Protein AF-A0A199UQK6-F1 (afdb_monomer_lite)

Secondary structure (DSSP, 8-state):
-PPP----PPPPPPP------------PPP---EE-SSPPP-HHHHHHGGGS--BTTTBSTT-BTTBSSS--EE-PPPSSHHHHHHHHHHHHTSSS-HHHHHHHHHHHHHHHHS-SS---S-HHHHHHHHH-

Radius of gyration: 24.61 Å; chains: 1; bounding box: 73×76×33 Å

Foldseek 3Di:
DDDDDDDDDDDDDDPDPPPPDPPVDLDQDDDDKDFFDAFQDDDPQLVVQVVADDDFQFPTHCGALNDNHDGRINDHGGPAQLSVLRNQLVNQVSDPDPVSNVVSVVSSLVSLVDGSTDDPIDPVSSVVSNVD

InterPro domains:
  IPR036444 Phospholipase A2 domain superfamily [G3DSA:1.20.90.10] (45-131)
  IPR036444 Phospholipase A2 domain superfamily [SSF48619] (51-113)

Structure (mmCIF, N/CA/C/O backbone):
data_AF-A0A199UQK6-F1
#
_entry.id   AF-A0A199UQK6-F1
#
loop_
_atom_site.group_PDB
_atom_site.id
_atom_site.type_symbol
_atom_site.label_atom_id
_atom_site.label_alt_id
_atom_site.label_comp_id
_atom_site.label_asym_id
_atom_site.label_entity_id
_atom_site.label_seq_id
_atom_site.pdbx_PDB_ins_code
_atom_site.Cartn_x
_atom_site.Cartn_y
_atom_site.Cartn_z
_atom_site.occupancy
_atom_site.B_iso_or_equiv
_atom_site.auth_seq_id
_atom_site.auth_comp_id
_atom_site.auth_asym_id
_atom_site.auth_atom_id
_atom_site.pdbx_PDB_model_num
ATOM 1 N N . MET A 1 1 ? -55.636 -64.777 4.902 1.00 45.66 1 MET A N 1
ATOM 2 C CA . MET A 1 1 ? -54.684 -63.861 4.234 1.00 45.66 1 MET A CA 1
ATOM 3 C C . MET A 1 1 ? -55.093 -62.427 4.552 1.00 45.66 1 MET A C 1
ATOM 5 O O . MET A 1 1 ? -55.906 -61.849 3.845 1.00 45.66 1 MET A O 1
ATOM 9 N N . THR A 1 2 ? -54.633 -61.888 5.679 1.00 42.72 2 THR A N 1
ATOM 10 C CA . THR A 1 2 ? -55.024 -60.565 6.193 1.00 42.72 2 THR A CA 1
ATOM 11 C C . THR A 1 2 ? -53.966 -59.525 5.816 1.00 42.72 2 THR A C 1
ATOM 13 O O . THR A 1 2 ? -52.786 -59.682 6.121 1.00 42.72 2 THR A O 1
ATOM 16 N N . ARG A 1 3 ? -54.385 -58.484 5.086 1.00 46.69 3 ARG A N 1
ATOM 17 C CA . ARG A 1 3 ? -53.536 -57.377 4.619 1.00 46.69 3 ARG A CA 1
ATOM 18 C C . ARG A 1 3 ? -53.142 -56.478 5.796 1.00 46.69 3 ARG A C 1
ATOM 20 O O . ARG A 1 3 ? -54.010 -55.939 6.473 1.00 46.69 3 ARG A O 1
ATOM 27 N N . SER A 1 4 ? -51.838 -56.306 6.010 1.00 49.66 4 SER A N 1
ATOM 28 C CA . SER A 1 4 ? -51.269 -55.338 6.953 1.00 49.66 4 SER A CA 1
ATOM 29 C C . SER A 1 4 ? -51.314 -53.936 6.335 1.00 49.66 4 SER A C 1
ATOM 31 O O . SER A 1 4 ? -50.705 -53.692 5.294 1.00 49.66 4 SER A O 1
ATOM 33 N N . LEU A 1 5 ? -52.071 -53.027 6.951 1.00 53.75 5 LEU A N 1
ATOM 34 C CA . LEU A 1 5 ? -52.080 -51.599 6.635 1.00 53.75 5 LEU A CA 1
ATOM 35 C C . LEU A 1 5 ? -50.987 -50.923 7.473 1.00 53.75 5 LEU A C 1
ATOM 37 O O . LEU A 1 5 ? -51.151 -50.752 8.679 1.00 53.75 5 LEU A O 1
ATOM 41 N N . GLN A 1 6 ? -49.868 -50.551 6.851 1.00 52.78 6 GLN A N 1
ATOM 42 C CA . GLN A 1 6 ? -48.868 -49.690 7.486 1.00 52.78 6 GLN A CA 1
ATOM 43 C C . GLN A 1 6 ? -49.311 -48.229 7.355 1.00 52.78 6 GLN A C 1
ATOM 45 O O . GLN A 1 6 ? -49.501 -47.720 6.250 1.00 52.78 6 GLN A O 1
ATOM 50 N N . SER A 1 7 ? -49.509 -47.568 8.495 1.00 50.31 7 SER A N 1
ATOM 51 C CA . SER A 1 7 ? -49.860 -46.154 8.576 1.00 50.31 7 SER A CA 1
ATOM 52 C C . SER A 1 7 ? -48.643 -45.279 8.259 1.00 50.31 7 SER A C 1
ATOM 54 O O . SER A 1 7 ? -47.572 -45.407 8.849 1.00 50.31 7 SER A O 1
ATOM 56 N N . VAL A 1 8 ? -48.808 -44.365 7.304 1.00 56.19 8 VAL A N 1
ATOM 57 C CA . VAL A 1 8 ? -47.814 -43.338 6.978 1.00 56.19 8 VAL A CA 1
ATOM 58 C C . VAL A 1 8 ? -48.038 -42.158 7.922 1.00 56.19 8 VAL A C 1
ATOM 60 O O . VAL A 1 8 ? -48.986 -41.393 7.757 1.00 56.19 8 VAL A O 1
ATOM 63 N N . LEU A 1 9 ? -47.184 -42.010 8.936 1.00 57.03 9 LEU A N 1
ATOM 64 C CA . LEU A 1 9 ? -47.151 -40.809 9.776 1.00 57.03 9 LEU A CA 1
ATOM 65 C C . LEU A 1 9 ? -46.391 -39.680 9.050 1.00 57.03 9 LEU A C 1
ATOM 67 O O . LEU A 1 9 ? -45.288 -39.918 8.548 1.00 57.03 9 LEU A O 1
ATOM 71 N N . PRO A 1 10 ? -46.913 -38.440 9.012 1.00 49.56 10 PRO A N 1
ATOM 72 C CA . PRO A 1 10 ? -46.209 -37.320 8.402 1.00 49.56 10 PRO A CA 1
ATOM 73 C C . PRO A 1 10 ? -45.051 -36.854 9.297 1.00 49.56 10 PRO A C 1
ATOM 75 O O . PRO A 1 10 ? -45.221 -36.556 10.481 1.00 49.56 10 PRO A O 1
ATOM 78 N N . ARG A 1 11 ? -43.848 -36.770 8.716 1.00 56.84 11 ARG A N 1
ATOM 79 C CA . ARG A 1 11 ? -42.648 -36.232 9.371 1.00 56.84 11 ARG A CA 1
ATOM 80 C C . ARG A 1 11 ? -42.828 -34.731 9.624 1.00 56.84 11 ARG A C 1
ATOM 82 O O . ARG A 1 11 ? -42.948 -33.957 8.678 1.00 56.84 11 ARG A O 1
ATOM 89 N N . ARG A 1 12 ? -42.815 -34.309 10.894 1.00 58.25 12 ARG A N 1
ATOM 90 C CA . ARG A 1 12 ? -42.729 -32.885 11.261 1.00 58.25 12 ARG A CA 1
ATOM 91 C C . ARG A 1 12 ? -41.382 -32.315 10.788 1.00 58.25 12 ARG A C 1
ATOM 93 O O . ARG A 1 12 ? -40.355 -32.937 11.068 1.00 58.25 12 ARG A O 1
ATOM 100 N N . PRO A 1 13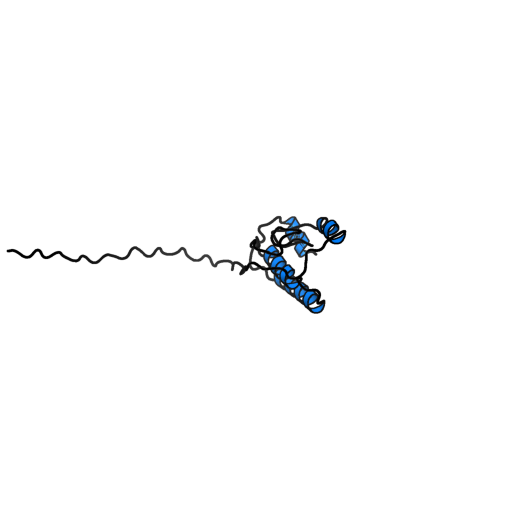 ? -41.349 -31.154 10.110 1.00 58.84 13 PRO A N 1
ATOM 101 C CA . PRO A 1 13 ? -40.091 -30.481 9.818 1.00 58.84 13 PRO A CA 1
ATOM 102 C C . PRO A 1 13 ? -39.443 -29.982 11.123 1.00 58.84 13 PRO A C 1
ATOM 104 O O . PRO A 1 13 ? -40.157 -29.660 12.079 1.00 58.84 13 PRO A O 1
ATOM 107 N N . PRO A 1 14 ? -38.101 -29.928 11.194 1.00 59.56 14 PRO A N 1
ATOM 108 C CA . PRO A 1 14 ? -37.405 -29.442 12.377 1.00 59.56 14 PRO A CA 1
ATOM 109 C C . PRO A 1 14 ? -37.719 -27.955 12.608 1.00 59.56 14 PRO A C 1
ATOM 111 O O . PRO A 1 14 ? -38.025 -27.232 11.653 1.00 59.56 14 PRO A O 1
ATOM 114 N N . PRO A 1 15 ? -37.637 -27.466 13.857 1.00 53.16 15 PRO A N 1
ATOM 115 C CA . PRO A 1 15 ? -37.856 -26.059 14.140 1.00 53.16 15 PRO A CA 1
ATOM 116 C C . PRO A 1 15 ? -36.790 -25.231 13.417 1.00 53.16 15 PRO A C 1
ATOM 118 O O . PRO A 1 15 ? -35.590 -25.391 13.650 1.00 53.16 15 PRO A O 1
ATOM 121 N N . VAL A 1 16 ? -37.240 -24.342 12.528 1.00 59.25 16 VAL A N 1
ATOM 122 C CA . VAL A 1 16 ? -36.400 -23.323 11.898 1.00 59.25 16 VAL A CA 1
ATOM 123 C C . VAL A 1 16 ? -35.758 -22.529 13.026 1.00 59.25 16 VAL A C 1
ATOM 125 O O . VAL A 1 16 ? -36.449 -21.846 13.787 1.00 59.25 16 VAL A O 1
ATOM 128 N N . SER A 1 17 ? -34.438 -22.658 13.173 1.00 55.62 17 SER A N 1
ATOM 129 C CA . SER A 1 17 ? -33.707 -21.853 14.136 1.00 55.62 17 SER A CA 1
ATOM 130 C C . SER A 1 17 ? -33.982 -20.394 13.791 1.00 55.62 17 SER A C 1
ATOM 132 O O . SER A 1 17 ? -33.718 -19.932 12.678 1.00 55.62 17 SER A O 1
ATOM 134 N N . ARG A 1 18 ? -34.592 -19.671 14.737 1.00 54.12 18 ARG A N 1
ATOM 135 C CA . ARG A 1 18 ? -34.637 -18.211 14.724 1.00 54.12 18 ARG A CA 1
ATOM 136 C C . ARG A 1 18 ? -33.183 -17.758 14.683 1.00 54.12 18 ARG A C 1
ATOM 138 O O . ARG A 1 18 ? -32.540 -17.645 15.727 1.00 54.12 18 ARG A O 1
ATOM 145 N N . ARG A 1 19 ? -32.644 -17.574 13.471 1.00 51.12 19 ARG A N 1
ATOM 146 C CA . ARG A 1 19 ? -31.357 -16.924 13.266 1.00 51.12 19 ARG A CA 1
ATOM 147 C C . ARG A 1 19 ? -31.443 -15.623 14.039 1.00 51.12 19 ARG A C 1
ATOM 149 O O . ARG A 1 19 ? -32.363 -14.828 13.847 1.00 51.12 19 ARG A O 1
ATOM 156 N N . ARG A 1 20 ? -30.523 -15.535 14.998 1.00 50.75 20 ARG A N 1
ATOM 157 C CA . ARG A 1 20 ? -30.240 -14.391 15.850 1.00 50.75 20 ARG A CA 1
ATOM 158 C C . ARG A 1 20 ? -30.529 -13.115 15.080 1.00 50.75 20 ARG A C 1
ATOM 160 O O . ARG A 1 20 ? -30.088 -12.995 13.937 1.00 50.75 20 ARG A O 1
ATOM 167 N N . ARG A 1 21 ? -31.262 -12.204 15.730 1.00 44.38 21 ARG A N 1
ATOM 168 C CA . ARG A 1 21 ? -31.380 -10.800 15.330 1.00 44.38 21 ARG A CA 1
ATOM 169 C C . ARG A 1 21 ? -30.040 -10.398 14.737 1.00 44.38 21 ARG A C 1
ATOM 171 O O . ARG A 1 21 ? -29.027 -10.486 15.432 1.00 44.38 21 ARG A O 1
ATOM 178 N N . ALA A 1 22 ? -30.048 -10.086 13.446 1.00 48.53 22 ALA A N 1
ATOM 179 C CA . ALA A 1 22 ? -28.937 -9.419 12.818 1.00 48.53 22 ALA A CA 1
ATOM 180 C C . ALA A 1 22 ? -28.822 -8.091 13.558 1.00 48.53 22 ALA A C 1
ATOM 182 O O . ALA A 1 22 ? -29.572 -7.152 13.306 1.00 48.53 22 ALA A O 1
ATOM 183 N N . ASP A 1 23 ? -27.947 -8.086 14.558 1.00 43.66 23 ASP A N 1
ATOM 184 C CA . ASP A 1 23 ? -27.219 -6.907 14.978 1.00 43.66 23 ASP A CA 1
ATOM 185 C C . ASP A 1 23 ? -26.898 -6.143 13.697 1.00 43.66 23 ASP A C 1
ATOM 187 O O . ASP A 1 23 ? -26.419 -6.771 12.747 1.00 43.66 23 ASP A O 1
ATOM 191 N N . ALA A 1 24 ? -27.310 -4.878 13.609 1.00 45.16 24 ALA A N 1
ATOM 192 C CA . ALA A 1 24 ? -27.194 -4.056 12.413 1.00 45.16 24 ALA A CA 1
ATOM 193 C C . ALA A 1 24 ? -25.722 -4.057 11.976 1.00 45.16 24 ALA A C 1
ATOM 195 O O . ALA A 1 24 ? -24.872 -3.343 12.508 1.00 45.16 24 ALA A O 1
ATOM 196 N N . GLY A 1 25 ? -25.415 -5.006 11.095 1.00 45.75 25 GLY A N 1
ATOM 197 C CA . GLY A 1 25 ? -24.099 -5.598 10.997 1.00 45.75 25 GLY A CA 1
ATOM 198 C C . GLY A 1 25 ? -23.230 -4.656 10.216 1.00 45.75 25 GLY A C 1
ATOM 199 O O . GLY A 1 25 ? -23.365 -4.565 9.000 1.00 45.75 25 GLY A O 1
ATOM 200 N N . ARG A 1 26 ? -22.365 -3.948 10.936 1.00 57.41 26 ARG A N 1
ATOM 201 C CA . ARG A 1 26 ? -21.228 -3.199 10.416 1.00 57.41 26 ARG A CA 1
ATOM 202 C C . ARG A 1 26 ? -20.697 -3.869 9.144 1.00 57.41 26 ARG A C 1
ATOM 204 O O . ARG A 1 26 ? -20.098 -4.940 9.230 1.00 57.41 26 ARG A O 1
ATOM 211 N N . ALA A 1 27 ? -21.007 -3.286 7.984 1.00 61.31 27 ALA A N 1
ATOM 212 C CA . ALA A 1 27 ? -20.790 -3.922 6.691 1.00 61.31 27 ALA A CA 1
ATOM 213 C C . ALA A 1 27 ? -19.321 -4.341 6.573 1.00 61.31 27 ALA A C 1
ATOM 215 O O . ALA A 1 27 ? -18.433 -3.491 6.568 1.00 61.31 27 ALA A O 1
ATOM 216 N N . VAL A 1 28 ? -19.064 -5.650 6.533 1.00 64.56 28 VAL A N 1
ATOM 217 C CA . VAL A 1 28 ? -17.713 -6.168 6.321 1.00 64.56 28 VAL A CA 1
ATOM 218 C C . VAL A 1 28 ? -17.330 -5.835 4.876 1.00 64.56 28 VAL A C 1
ATOM 220 O O . VAL A 1 28 ? -18.068 -6.232 3.969 1.00 64.56 28 VAL A O 1
ATOM 223 N N . PRO A 1 29 ? -16.220 -5.117 4.635 1.00 72.25 29 PRO A N 1
ATOM 224 C CA . PRO A 1 29 ? -15.773 -4.793 3.297 1.00 72.25 29 PRO A CA 1
ATOM 225 C C . PRO A 1 29 ? -15.614 -6.057 2.459 1.00 72.25 29 PRO A C 1
ATOM 227 O O . PRO A 1 29 ? -15.091 -7.082 2.920 1.00 72.25 29 PRO A O 1
ATOM 230 N N . LEU A 1 30 ? -16.090 -5.988 1.218 1.00 83.25 30 LEU A N 1
ATOM 231 C CA . LEU A 1 30 ? -15.890 -7.063 0.262 1.00 83.25 30 LEU A CA 1
ATOM 232 C C . LEU A 1 30 ? -14.389 -7.194 -0.005 1.00 83.25 30 LEU A C 1
ATOM 234 O O . LEU A 1 30 ? -13.720 -6.225 -0.338 1.00 83.25 30 LEU A O 1
ATOM 238 N N . PHE A 1 31 ? -13.881 -8.411 0.140 1.00 92.19 31 PHE A N 1
ATOM 239 C CA . PHE A 1 31 ? -12.486 -8.752 -0.104 1.00 92.19 31 PHE A CA 1
ATOM 240 C C . PHE A 1 31 ? -12.429 -9.779 -1.222 1.00 92.19 31 PHE A C 1
ATOM 242 O O . PHE A 1 31 ? -13.213 -10.737 -1.223 1.00 92.19 31 PHE A O 1
ATOM 249 N N . ARG A 1 32 ? -11.482 -9.595 -2.138 1.00 95.06 32 ARG A N 1
ATOM 250 C CA . ARG A 1 32 ? -11.134 -10.577 -3.158 1.00 95.06 32 ARG A CA 1
ATOM 251 C C . ARG A 1 32 ? -9.613 -10.697 -3.219 1.00 95.06 32 ARG A C 1
ATOM 253 O O . ARG A 1 32 ? -8.948 -9.663 -3.241 1.00 95.06 32 ARG A O 1
ATOM 260 N N . PRO A 1 33 ? -9.055 -11.914 -3.280 1.00 96.50 33 PRO A N 1
ATOM 261 C CA . PRO A 1 33 ? -7.643 -12.061 -3.584 1.00 96.50 33 PRO A CA 1
ATOM 262 C C . PRO A 1 33 ? -7.288 -11.311 -4.871 1.00 96.50 33 PRO A C 1
ATOM 264 O O . PRO A 1 33 ? -8.070 -11.308 -5.826 1.00 96.50 33 PRO A O 1
ATOM 267 N N . TYR A 1 34 ? -6.131 -10.662 -4.876 1.00 97.62 34 TYR A N 1
ATOM 268 C CA . TYR A 1 34 ? -5.643 -9.868 -5.999 1.00 97.62 34 TYR A CA 1
ATOM 269 C C . TYR A 1 34 ? -4.277 -10.384 -6.444 1.00 97.62 34 TYR A C 1
ATOM 271 O O . TYR A 1 34 ? -3.481 -10.817 -5.616 1.00 97.62 34 TYR A O 1
ATOM 279 N N . VAL A 1 35 ? -4.008 -10.358 -7.747 1.00 98.06 35 VAL A N 1
ATOM 280 C CA . VAL A 1 35 ? -2.689 -10.681 -8.299 1.00 98.06 35 VAL A CA 1
ATOM 281 C C . VAL A 1 35 ? -2.101 -9.392 -8.844 1.00 98.06 35 VAL A C 1
ATOM 283 O O . VAL A 1 35 ? -2.648 -8.822 -9.790 1.00 98.06 35 VAL A O 1
ATOM 286 N N . ALA A 1 36 ? -1.015 -8.940 -8.227 1.00 97.12 36 ALA A N 1
ATOM 287 C CA . ALA A 1 36 ? -0.317 -7.735 -8.639 1.00 97.12 36 ALA A CA 1
ATOM 288 C C . ALA A 1 36 ? 0.340 -7.890 -10.015 1.00 97.12 36 ALA A C 1
ATOM 290 O O . ALA A 1 36 ? 0.757 -8.981 -10.413 1.00 97.12 36 ALA A O 1
ATOM 291 N N . LYS A 1 37 ? 0.415 -6.779 -10.744 1.00 97.31 37 LYS A N 1
ATOM 292 C CA . LYS A 1 37 ? 0.931 -6.673 -12.113 1.00 97.31 37 LYS A CA 1
ATOM 293 C C . LYS A 1 37 ? 2.316 -6.039 -12.135 1.00 97.31 37 LYS A C 1
ATOM 295 O O . LYS A 1 37 ? 3.141 -6.398 -12.970 1.00 97.31 37 LYS A O 1
ATOM 300 N N . VAL A 1 38 ? 2.562 -5.094 -11.233 1.00 96.44 38 VAL A N 1
ATOM 301 C CA . VAL A 1 38 ? 3.822 -4.378 -11.066 1.00 96.44 38 VAL A CA 1
ATOM 302 C C . VAL A 1 38 ? 4.684 -5.119 -10.044 1.00 96.44 38 VAL A C 1
ATOM 304 O O . VAL A 1 38 ? 4.221 -5.355 -8.930 1.00 96.44 38 VAL A O 1
ATOM 307 N N . PRO A 1 39 ? 5.935 -5.489 -10.378 1.00 95.62 39 PRO A N 1
ATOM 308 C CA . PRO A 1 39 ? 6.829 -6.153 -9.437 1.00 95.62 39 PRO A CA 1
ATOM 309 C C . PRO A 1 39 ? 7.065 -5.334 -8.167 1.00 95.62 39 PRO A C 1
ATOM 311 O O . PRO A 1 39 ? 7.106 -4.102 -8.204 1.00 95.62 39 PRO A O 1
ATOM 314 N N . TRP A 1 40 ? 7.320 -6.035 -7.062 1.00 94.88 40 TRP A N 1
ATOM 315 C CA . TRP A 1 40 ? 7.795 -5.428 -5.820 1.00 94.88 40 TRP A CA 1
ATOM 316 C C . TRP A 1 40 ? 8.985 -4.499 -6.068 1.00 94.88 40 TRP A C 1
ATOM 318 O O . TRP A 1 40 ? 9.851 -4.765 -6.909 1.00 94.88 40 TRP A O 1
ATOM 328 N N . HIS A 1 41 ? 9.070 -3.427 -5.285 1.00 94.75 41 HIS A N 1
ATOM 329 C CA . HIS A 1 41 ? 10.261 -2.597 -5.307 1.00 94.75 41 HIS A CA 1
ATOM 330 C C . HIS A 1 41 ? 11.465 -3.397 -4.795 1.00 94.75 41 HIS A C 1
ATOM 332 O O . HIS A 1 41 ? 11.360 -4.142 -3.821 1.00 94.75 41 HIS A O 1
ATOM 338 N N . GLY A 1 42 ? 12.611 -3.225 -5.460 1.00 94.88 42 GLY A N 1
ATOM 339 C CA . GLY A 1 42 ? 13.891 -3.840 -5.103 1.00 94.88 42 GLY A CA 1
ATOM 340 C C . GLY A 1 42 ? 14.937 -2.822 -4.634 1.00 94.88 42 GLY A C 1
ATOM 341 O O . GLY A 1 42 ? 14.679 -1.616 -4.561 1.00 94.88 42 GLY A O 1
ATOM 342 N N . GLY A 1 43 ? 16.142 -3.314 -4.335 1.00 95.12 43 GLY A N 1
ATOM 343 C CA . GLY A 1 43 ? 17.321 -2.486 -4.058 1.00 95.12 43 GLY A CA 1
ATOM 344 C C . GLY A 1 43 ? 17.156 -1.523 -2.868 1.00 95.12 43 GLY A C 1
ATOM 345 O O . GLY A 1 43 ? 16.438 -1.835 -1.915 1.00 95.12 43 GLY A O 1
ATOM 346 N N . PRO A 1 44 ? 17.788 -0.332 -2.914 1.00 96.62 44 PRO A N 1
ATOM 347 C CA . PRO A 1 44 ? 17.699 0.661 -1.841 1.00 96.62 44 PRO A CA 1
ATOM 348 C C . PRO A 1 44 ? 16.264 1.076 -1.505 1.00 96.62 44 PRO A C 1
ATOM 350 O O . PRO A 1 44 ? 15.953 1.323 -0.344 1.00 96.62 44 PRO A O 1
ATOM 353 N N . ARG A 1 45 ? 15.360 1.100 -2.495 1.00 93.94 45 ARG A N 1
ATOM 354 C CA . ARG A 1 45 ? 13.946 1.439 -2.282 1.00 93.94 45 ARG A CA 1
ATOM 355 C C . ARG A 1 45 ? 13.242 0.405 -1.400 1.00 93.94 45 ARG A C 1
ATOM 357 O O . ARG A 1 45 ? 12.491 0.790 -0.512 1.00 93.94 45 ARG A O 1
ATOM 364 N N . ALA A 1 46 ? 13.520 -0.883 -1.603 1.00 94.19 46 ALA A N 1
ATOM 365 C CA . ALA A 1 46 ? 12.992 -1.963 -0.764 1.00 94.19 46 ALA A CA 1
ATOM 366 C C . ALA A 1 46 ? 13.554 -1.936 0.664 1.00 94.19 46 ALA A C 1
ATOM 368 O O . ALA A 1 46 ? 12.868 -2.312 1.612 1.00 94.19 46 ALA A O 1
ATOM 369 N N . LEU A 1 47 ? 14.810 -1.508 0.816 1.00 95.00 47 LEU A N 1
ATOM 370 C CA . LEU A 1 47 ? 15.445 -1.363 2.122 1.00 95.00 47 LEU A CA 1
ATOM 371 C C . LEU A 1 47 ? 14.840 -0.185 2.896 1.00 95.00 47 LEU A C 1
ATOM 373 O O . LEU A 1 47 ? 14.390 -0.355 4.025 1.00 95.00 47 LEU A O 1
ATOM 377 N N . LEU A 1 48 ? 14.772 0.994 2.270 1.00 94.94 48 LEU A N 1
ATOM 378 C CA . LEU A 1 48 ? 14.237 2.209 2.891 1.00 94.94 48 LEU A CA 1
ATOM 379 C C . LEU A 1 48 ? 12.751 2.088 3.240 1.00 94.94 48 LEU A C 1
ATOM 381 O O . LEU A 1 48 ? 12.304 2.698 4.207 1.00 94.94 48 LEU A O 1
ATOM 385 N N . SER A 1 49 ? 11.989 1.264 2.513 1.00 93.69 49 SER A N 1
ATOM 386 C CA . SER A 1 49 ? 10.577 1.030 2.829 1.00 93.69 49 SER A CA 1
ATOM 387 C C . SER A 1 49 ? 10.364 0.401 4.214 1.00 93.69 49 SER A C 1
ATOM 389 O O . SER A 1 49 ? 9.286 0.521 4.787 1.00 93.69 49 SER A O 1
ATOM 391 N N . GLN A 1 50 ? 11.384 -0.243 4.788 1.00 92.88 50 GLN A N 1
ATOM 392 C CA . GLN A 1 50 ? 11.309 -0.857 6.118 1.00 92.88 50 GLN A CA 1
ATOM 393 C C . GLN A 1 50 ? 11.388 0.161 7.262 1.00 92.88 50 GLN A C 1
ATOM 395 O O . GLN A 1 50 ? 11.075 -0.187 8.396 1.00 92.88 50 GLN A O 1
ATOM 400 N N . LEU A 1 51 ? 11.779 1.408 6.979 1.00 92.19 51 LEU A N 1
ATOM 401 C CA . LEU A 1 51 ? 11.830 2.488 7.971 1.00 92.19 51 LEU A CA 1
ATOM 402 C C . LEU A 1 51 ? 10.444 3.068 8.287 1.00 92.19 51 LEU A C 1
ATOM 404 O O . LEU A 1 51 ? 10.295 3.825 9.244 1.00 92.19 51 LEU A O 1
ATOM 408 N N . PHE A 1 52 ? 9.434 2.720 7.491 1.00 90.06 52 PHE A N 1
ATOM 409 C CA . PHE A 1 52 ? 8.067 3.187 7.665 1.00 90.06 52 PHE A CA 1
ATOM 410 C C . PHE A 1 52 ? 7.252 2.179 8.483 1.00 90.06 52 PHE A C 1
ATOM 412 O O . PHE A 1 52 ? 7.426 0.965 8.324 1.00 90.06 52 PHE A O 1
ATOM 419 N N . PRO A 1 53 ? 6.341 2.651 9.354 1.00 90.19 53 PRO A N 1
ATOM 420 C CA . PRO A 1 53 ? 5.497 1.766 10.145 1.00 90.19 53 PRO A CA 1
ATOM 421 C C . PRO A 1 53 ? 4.637 0.893 9.230 1.00 90.19 53 PRO A C 1
ATOM 423 O O . PRO A 1 53 ? 4.185 1.347 8.185 1.00 90.19 53 PRO A O 1
ATOM 426 N N . ARG A 1 54 ? 4.351 -0.344 9.638 1.00 92.62 54 ARG A N 1
ATOM 427 C CA . ARG A 1 54 ? 3.386 -1.218 8.956 1.00 92.62 54 ARG A CA 1
ATOM 428 C C . ARG A 1 54 ? 2.158 -1.407 9.821 1.00 92.62 54 ARG A C 1
ATOM 430 O O . ARG A 1 54 ? 2.271 -1.512 11.043 1.00 92.62 54 ARG A O 1
ATOM 437 N N . TYR A 1 55 ? 0.996 -1.473 9.191 1.00 92.81 55 TYR A N 1
ATOM 438 C CA . TYR A 1 55 ? -0.258 -1.745 9.876 1.00 92.81 55 TYR A CA 1
ATOM 439 C C . TYR A 1 55 ? -1.087 -2.764 9.102 1.00 92.81 55 TYR A C 1
ATOM 441 O O . TYR A 1 55 ? -1.235 -2.667 7.887 1.00 92.81 55 TYR A O 1
ATOM 449 N N . GLY A 1 56 ? -1.627 -3.746 9.825 1.00 93.81 56 GLY A N 1
ATOM 450 C CA . GLY A 1 56 ? -2.412 -4.818 9.228 1.00 93.81 56 GLY A CA 1
ATOM 451 C C . GLY A 1 56 ? -1.652 -5.554 8.130 1.00 93.81 56 GLY A C 1
ATOM 452 O O . GLY A 1 56 ? -0.450 -5.812 8.244 1.00 93.81 56 GLY A O 1
ATOM 453 N N . HIS A 1 57 ? -2.364 -5.906 7.070 1.00 96.19 57 HIS A N 1
ATOM 454 C CA . HIS A 1 57 ? -1.806 -6.647 5.950 1.00 96.19 57 HIS A CA 1
ATOM 455 C C . HIS A 1 57 ? -1.397 -5.752 4.775 1.00 96.19 57 HIS A C 1
ATOM 457 O O . HIS A 1 57 ? -0.657 -6.241 3.926 1.00 96.19 57 HIS A O 1
ATOM 463 N N . TYR A 1 58 ? -1.829 -4.489 4.718 1.00 96.62 58 TYR A N 1
ATOM 464 C CA . TYR A 1 58 ? -1.691 -3.648 3.521 1.00 96.62 58 TYR A CA 1
ATOM 465 C C . TYR A 1 58 ? -1.175 -2.234 3.768 1.00 96.62 58 TYR A C 1
ATOM 467 O O . TYR A 1 58 ? -0.738 -1.576 2.837 1.00 96.62 58 TYR A O 1
ATOM 475 N N . CYS A 1 59 ? -1.196 -1.712 4.992 1.00 95.81 59 CYS A N 1
ATOM 476 C CA . CYS A 1 59 ? -0.682 -0.360 5.196 1.00 95.81 59 CYS A CA 1
ATOM 477 C C . CYS A 1 59 ? 0.845 -0.383 5.304 1.00 95.81 59 CYS A C 1
ATOM 479 O O . CYS A 1 59 ? 1.396 -0.774 6.340 1.00 95.81 59 CYS A O 1
ATOM 481 N N . GLY A 1 60 ? 1.516 0.049 4.237 1.00 94.88 60 GLY A N 1
ATOM 482 C CA . GLY A 1 60 ? 2.911 0.474 4.252 1.00 94.88 60 GLY A CA 1
ATOM 483 C C . GLY A 1 60 ? 3.645 0.307 2.934 1.00 94.88 60 GLY A C 1
ATOM 484 O O . GLY A 1 60 ? 3.243 -0.472 2.074 1.00 94.88 60 GLY A O 1
ATOM 485 N N . PRO A 1 61 ? 4.752 1.041 2.744 1.00 94.38 61 PRO A N 1
ATOM 486 C CA . PRO A 1 61 ? 5.470 1.000 1.486 1.00 94.38 61 PRO A CA 1
ATOM 487 C C . PRO A 1 61 ? 6.100 -0.378 1.284 1.00 94.38 61 PRO A C 1
ATOM 489 O O . PRO A 1 61 ? 6.806 -0.905 2.154 1.00 94.38 61 PRO A O 1
ATOM 492 N N . ASN A 1 62 ? 5.879 -0.942 0.094 1.00 95.88 62 ASN A N 1
ATOM 493 C CA . ASN A 1 62 ? 6.331 -2.287 -0.253 1.00 95.88 62 ASN A CA 1
ATOM 494 C C . ASN A 1 62 ? 5.817 -3.331 0.767 1.00 95.88 62 ASN A C 1
ATOM 496 O O . ASN A 1 62 ? 6.592 -4.174 1.219 1.00 95.88 62 ASN A O 1
ATOM 500 N N . TRP A 1 63 ? 4.547 -3.227 1.185 1.00 96.94 63 TRP A N 1
ATOM 501 C CA . TRP A 1 63 ? 3.881 -4.133 2.125 1.00 96.94 63 TRP A CA 1
ATOM 502 C C . TRP A 1 63 ? 2.436 -4.399 1.699 1.00 96.94 63 TRP A C 1
ATOM 504 O O . TRP A 1 63 ? 1.583 -3.542 1.867 1.00 96.94 63 TRP A O 1
ATOM 514 N N . SER A 1 64 ? 2.150 -5.605 1.212 1.00 97.31 64 SER A N 1
ATOM 515 C CA . SER A 1 64 ? 0.796 -5.987 0.794 1.00 97.31 64 SER A CA 1
ATOM 516 C C . SER A 1 64 ? 0.526 -7.450 1.123 1.00 97.31 64 SER A C 1
ATOM 518 O O . SER A 1 64 ? 1.3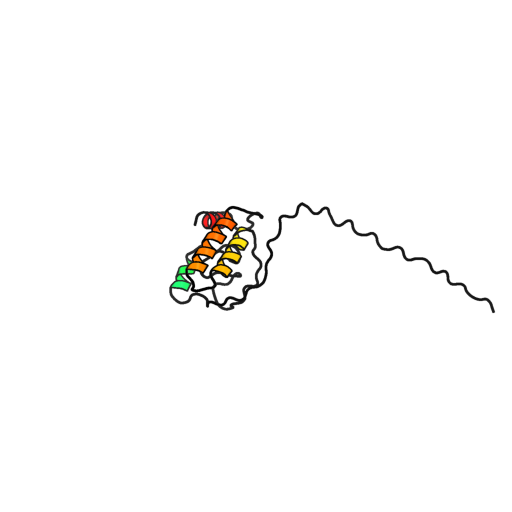89 -8.316 0.962 1.00 97.31 64 SER A O 1
ATOM 520 N N . SER A 1 65 ? -0.683 -7.760 1.594 1.00 97.00 65 SER A N 1
ATOM 521 C CA . SER A 1 65 ? -1.072 -9.101 2.053 1.00 97.00 65 SER A CA 1
ATOM 522 C C . SER A 1 65 ? -0.134 -9.710 3.116 1.00 97.00 65 SER A C 1
ATOM 524 O O . SER A 1 65 ? 0.061 -10.931 3.150 1.00 97.00 65 SER A O 1
ATOM 526 N N . GLY A 1 66 ? 0.463 -8.876 3.971 1.00 95.56 66 GLY A N 1
ATOM 527 C CA . GLY A 1 66 ? 1.403 -9.309 5.006 1.00 95.56 66 GLY A CA 1
ATOM 528 C C . GLY A 1 66 ? 2.796 -9.673 4.479 1.00 95.56 66 GLY A C 1
ATOM 529 O O . GLY A 1 66 ? 3.545 -10.378 5.155 1.00 95.56 66 GLY A O 1
ATOM 530 N N . LYS A 1 67 ? 3.125 -9.260 3.250 1.00 94.94 67 LYS A N 1
ATOM 531 C CA . LYS A 1 67 ? 4.360 -9.607 2.533 1.00 94.94 67 LYS A CA 1
ATOM 532 C C . LYS A 1 67 ? 5.065 -8.324 2.104 1.00 94.94 67 LYS A C 1
ATOM 534 O O . LYS A 1 67 ? 4.409 -7.357 1.741 1.00 94.94 67 LYS A O 1
ATOM 539 N N . ASN A 1 68 ? 6.395 -8.323 2.105 1.00 90.44 68 ASN A N 1
ATOM 540 C CA . ASN A 1 68 ? 7.234 -7.221 1.612 1.00 90.44 68 ASN A CA 1
ATOM 541 C C . ASN A 1 68 ? 8.111 -7.610 0.413 1.00 90.44 68 ASN A C 1
ATOM 543 O O . ASN A 1 68 ? 9.163 -7.012 0.179 1.00 90.44 68 ASN A O 1
ATOM 547 N N . GLY A 1 69 ? 7.706 -8.658 -0.301 1.00 92.00 69 GLY A N 1
ATOM 548 C CA . GLY A 1 69 ? 8.431 -9.242 -1.419 1.00 92.00 69 GLY A CA 1
ATOM 549 C C . GLY A 1 69 ? 7.921 -10.643 -1.755 1.00 92.00 69 GLY A C 1
ATOM 550 O O . GLY A 1 69 ? 7.118 -11.231 -1.026 1.00 92.00 69 GLY A O 1
ATOM 551 N N . GLY A 1 70 ? 8.421 -11.200 -2.857 1.00 91.25 70 GLY A N 1
ATOM 552 C CA . GLY A 1 70 ? 8.115 -12.565 -3.280 1.00 91.25 70 GLY A CA 1
ATOM 553 C C . GLY A 1 70 ? 6.802 -12.668 -4.054 1.00 91.25 70 GLY A C 1
ATOM 554 O O . GLY A 1 70 ? 6.673 -12.091 -5.130 1.00 91.25 70 GLY A O 1
ATOM 555 N N . SER A 1 71 ? 5.849 -13.452 -3.540 1.00 93.56 71 SER A N 1
ATOM 556 C CA . SER A 1 71 ? 4.603 -13.772 -4.253 1.00 93.56 71 SER A CA 1
ATOM 557 C C . SER A 1 71 ? 3.799 -12.521 -4.619 1.00 93.56 71 SER A C 1
ATOM 559 O O . SER A 1 71 ? 3.588 -11.642 -3.785 1.00 93.56 71 SER A O 1
ATOM 561 N N . MET A 1 72 ? 3.305 -12.480 -5.858 1.00 96.50 72 MET A N 1
ATOM 562 C CA . MET A 1 72 ? 2.415 -11.426 -6.367 1.00 96.50 72 MET A CA 1
ATOM 563 C C . MET A 1 72 ? 0.947 -11.645 -5.972 1.00 96.50 72 MET A C 1
ATOM 565 O O . MET A 1 72 ? 0.105 -10.788 -6.231 1.00 96.50 72 MET A O 1
ATOM 569 N N . LEU A 1 73 ? 0.619 -12.795 -5.371 1.00 97.44 73 LEU A N 1
ATOM 570 C CA . LEU A 1 73 ? -0.723 -13.088 -4.880 1.00 97.44 73 LEU A CA 1
ATOM 571 C C . LEU A 1 73 ? -0.938 -12.443 -3.507 1.00 97.44 73 LEU A C 1
ATOM 573 O O . LEU A 1 73 ? -0.243 -12.764 -2.536 1.00 97.44 73 LEU A O 1
ATOM 577 N N . TRP A 1 74 ? -1.947 -11.584 -3.428 1.00 97.31 74 TRP A N 1
ATOM 578 C CA . TRP A 1 74 ? -2.410 -10.909 -2.225 1.00 97.31 74 TRP A CA 1
ATOM 579 C C . TRP A 1 74 ? -3.739 -11.507 -1.766 1.00 97.31 74 TRP A C 1
ATOM 581 O O . TRP A 1 74 ? -4.796 -11.202 -2.314 1.00 97.31 74 TRP A O 1
ATOM 591 N N . ASP A 1 75 ? -3.683 -12.384 -0.772 1.00 96.69 75 ASP A N 1
ATOM 592 C CA . ASP A 1 75 ? -4.756 -13.296 -0.370 1.00 96.69 75 ASP A CA 1
ATOM 593 C C . ASP A 1 75 ? -5.172 -13.171 1.104 1.00 96.69 75 ASP A C 1
ATOM 595 O O . ASP A 1 75 ? -6.167 -13.774 1.515 1.00 96.69 75 ASP A O 1
ATOM 599 N N . GLN A 1 76 ? -4.484 -12.344 1.893 1.00 97.00 76 GLN A N 1
ATOM 600 C CA . GLN A 1 76 ? -4.883 -12.068 3.271 1.00 97.00 76 GLN A CA 1
ATOM 601 C C . GLN A 1 76 ? -5.982 -11.004 3.342 1.00 97.00 76 GLN A C 1
ATOM 603 O O . GLN A 1 76 ? -5.874 -9.938 2.758 1.00 97.00 76 GLN A O 1
ATOM 608 N N . ARG A 1 77 ? -7.053 -11.256 4.100 1.00 95.38 77 ARG A N 1
ATOM 609 C CA . ARG A 1 77 ? -8.143 -10.280 4.271 1.00 95.38 77 ARG A CA 1
ATOM 610 C C . ARG A 1 77 ? -7.688 -9.094 5.136 1.00 95.38 77 ARG A C 1
ATOM 612 O O . ARG A 1 77 ? -7.055 -9.349 6.158 1.00 95.38 77 ARG A O 1
ATOM 619 N N . PRO A 1 78 ? -8.076 -7.843 4.826 1.00 94.81 78 PRO A N 1
ATOM 620 C CA . PRO A 1 78 ? -7.811 -6.707 5.703 1.00 94.81 78 PRO A CA 1
ATOM 621 C C . PRO A 1 78 ? -8.360 -6.896 7.122 1.00 94.81 78 PRO A C 1
ATOM 623 O O . PRO A 1 78 ? -9.466 -7.420 7.300 1.00 94.81 78 PRO A O 1
ATOM 626 N N . ILE A 1 79 ? -7.607 -6.462 8.132 1.00 92.75 79 ILE A N 1
ATOM 627 C CA . ILE A 1 79 ? -7.964 -6.685 9.543 1.00 92.75 79 ILE A CA 1
ATOM 628 C C . ILE A 1 79 ? -9.047 -5.722 10.058 1.00 92.75 79 ILE A C 1
ATOM 630 O O . ILE A 1 79 ? -9.777 -6.056 10.998 1.00 92.75 79 ILE A O 1
ATOM 634 N N . ASP A 1 80 ? -9.185 -4.548 9.436 1.00 90.50 80 ASP A N 1
ATOM 635 C CA . ASP A 1 80 ? -10.193 -3.531 9.745 1.00 90.50 80 ASP A CA 1
ATOM 636 C C . ASP A 1 80 ? -10.397 -2.518 8.598 1.00 90.50 80 ASP A C 1
ATOM 638 O O . ASP A 1 80 ? -10.000 -2.769 7.463 1.00 90.50 80 ASP A O 1
ATOM 642 N N . TRP A 1 81 ? -11.064 -1.388 8.881 1.00 90.81 81 TRP A N 1
ATOM 643 C CA . TRP A 1 81 ? -11.348 -0.357 7.879 1.00 90.81 81 TRP A CA 1
ATOM 644 C C . TRP A 1 81 ? -10.100 0.364 7.365 1.00 90.81 81 TRP A C 1
ATOM 646 O O . TRP A 1 81 ? -10.026 0.638 6.173 1.00 90.81 81 TRP A O 1
ATOM 656 N N . LEU A 1 82 ? -9.133 0.663 8.238 1.00 92.19 82 LEU A N 1
ATOM 657 C CA . LEU A 1 82 ? -7.904 1.337 7.819 1.00 92.19 82 LEU A CA 1
ATOM 658 C C . LEU A 1 82 ? -7.118 0.424 6.876 1.00 92.19 82 LEU A C 1
ATOM 660 O O . LEU A 1 82 ? -6.766 0.828 5.772 1.00 92.19 82 LEU A O 1
ATOM 664 N N . ASP A 1 83 ? -6.946 -0.835 7.277 1.00 94.06 83 ASP A N 1
ATOM 665 C CA . ASP A 1 83 ? -6.269 -1.839 6.457 1.00 94.06 83 ASP A CA 1
ATOM 666 C C . ASP A 1 83 ? -7.019 -2.102 5.137 1.00 94.06 83 ASP A C 1
ATOM 668 O O . ASP A 1 83 ? -6.409 -2.370 4.106 1.00 94.06 83 ASP A O 1
ATOM 672 N N . PHE A 1 84 ? -8.353 -1.982 5.130 1.00 94.69 84 PHE A N 1
ATOM 673 C CA . PHE A 1 84 ? -9.152 -2.079 3.906 1.00 94.69 84 PHE A CA 1
ATOM 674 C C . PHE A 1 84 ? -8.930 -0.894 2.955 1.00 94.69 84 PHE A C 1
ATOM 676 O O . PHE A 1 84 ? -8.866 -1.099 1.741 1.00 94.69 84 PHE A O 1
ATOM 683 N N . CYS A 1 85 ? -8.794 0.327 3.480 1.00 94.75 85 CYS A N 1
ATOM 684 C CA . CYS A 1 85 ? -8.439 1.483 2.659 1.00 94.75 85 CYS A CA 1
ATOM 685 C C . CYS A 1 85 ? -7.050 1.295 2.034 1.00 94.75 85 CYS A C 1
ATOM 687 O O . CYS A 1 85 ? -6.907 1.498 0.830 1.00 94.75 85 CYS A O 1
ATOM 689 N N . CYS A 1 86 ? -6.070 0.813 2.807 1.00 96.31 86 CYS A N 1
ATOM 690 C CA . CYS A 1 86 ? -4.736 0.487 2.295 1.00 96.31 86 CYS A CA 1
ATOM 691 C C . CYS A 1 86 ? -4.778 -0.630 1.237 1.00 96.31 86 CYS A C 1
ATOM 693 O O . CYS A 1 86 ? -4.170 -0.500 0.186 1.00 96.31 86 CYS A O 1
ATOM 695 N N . TYR A 1 87 ? -5.579 -1.681 1.437 1.00 97.31 87 TYR A N 1
ATOM 696 C CA . TYR A 1 87 ? -5.790 -2.728 0.427 1.00 97.31 87 TYR A CA 1
ATOM 697 C C . TYR A 1 87 ? -6.307 -2.174 -0.909 1.00 97.31 87 TYR A C 1
ATOM 699 O O . TYR A 1 87 ? -5.833 -2.564 -1.976 1.00 97.31 87 TYR A O 1
ATOM 707 N N . CYS A 1 88 ? -7.284 -1.263 -0.868 1.00 97.00 88 CYS A N 1
ATOM 708 C CA . CYS A 1 88 ? -7.790 -0.619 -2.081 1.00 97.00 88 CYS A CA 1
ATOM 709 C C . CYS A 1 88 ? -6.728 0.279 -2.731 1.00 97.00 88 CYS A C 1
ATOM 711 O O . CYS A 1 88 ? -6.635 0.323 -3.959 1.00 97.00 88 CYS A O 1
ATOM 713 N N . HIS A 1 89 ? -5.945 0.981 -1.909 1.00 97.44 89 HIS A N 1
ATOM 714 C CA . HIS A 1 89 ? -4.864 1.861 -2.349 1.00 97.44 89 HIS A CA 1
ATOM 715 C C . HIS A 1 89 ? -3.752 1.081 -3.053 1.00 97.44 89 HIS A C 1
ATOM 717 O O . HIS A 1 89 ? -3.438 1.412 -4.193 1.00 97.44 89 HIS A O 1
ATOM 723 N N . ASP A 1 90 ? -3.281 -0.022 -2.467 1.00 97.69 90 ASP A N 1
ATOM 724 C CA . ASP A 1 90 ? -2.277 -0.920 -3.054 1.00 97.69 90 ASP A CA 1
ATOM 725 C C . ASP A 1 90 ? -2.702 -1.445 -4.435 1.00 97.69 90 ASP A C 1
ATOM 727 O O . ASP A 1 90 ? -1.907 -1.469 -5.375 1.00 97.69 90 ASP A O 1
ATOM 731 N N . ILE A 1 91 ? -3.977 -1.824 -4.599 1.00 98.12 91 ILE A N 1
ATOM 732 C CA . ILE A 1 91 ? -4.527 -2.239 -5.903 1.00 98.12 91 ILE A CA 1
ATOM 733 C C . ILE A 1 91 ? -4.535 -1.074 -6.901 1.00 98.12 91 ILE A C 1
ATOM 735 O O . ILE A 1 91 ? -4.263 -1.270 -8.086 1.00 98.12 91 ILE A O 1
ATOM 739 N N . GLY A 1 92 ? -4.868 0.136 -6.447 1.00 97.69 92 GLY A N 1
ATOM 740 C CA . GLY A 1 92 ? -4.837 1.342 -7.275 1.00 97.69 92 GLY A CA 1
ATOM 741 C C . GLY A 1 92 ? -3.420 1.742 -7.700 1.00 97.69 92 GLY A C 1
ATOM 742 O O . GLY A 1 92 ? -3.239 2.242 -8.811 1.00 97.69 92 GLY A O 1
ATOM 743 N N . TYR A 1 93 ? -2.433 1.467 -6.845 1.00 97.19 93 TYR A N 1
ATOM 744 C CA . TYR A 1 93 ? -1.010 1.729 -7.059 1.00 97.19 93 TYR A CA 1
ATOM 745 C C . TYR A 1 93 ? -0.293 0.679 -7.919 1.00 97.19 93 TYR A C 1
ATOM 747 O O . TYR A 1 93 ? 0.857 0.884 -8.304 1.00 97.19 93 TYR A O 1
ATOM 755 N N . ASP A 1 94 ? -0.963 -0.416 -8.285 1.00 97.38 94 ASP A N 1
ATOM 756 C CA . ASP A 1 94 ? -0.443 -1.485 -9.147 1.00 97.38 94 ASP A CA 1
ATOM 757 C C . ASP A 1 94 ? -0.391 -1.073 -10.641 1.00 97.38 94 ASP A C 1
ATOM 759 O O . ASP A 1 94 ? -1.004 -1.678 -11.528 1.00 97.38 94 ASP A O 1
ATOM 763 N N . THR A 1 95 ? 0.288 0.044 -10.919 1.00 97.62 95 THR A N 1
ATOM 764 C CA . THR A 1 95 ? 0.396 0.712 -12.223 1.00 97.62 95 THR A CA 1
ATOM 765 C C . THR A 1 95 ? 1.580 1.691 -12.244 1.00 97.62 95 THR A C 1
ATOM 767 O O . THR A 1 95 ? 2.014 2.175 -11.206 1.00 97.62 95 THR A O 1
ATOM 770 N N . TYR A 1 96 ? 2.082 2.041 -13.433 1.00 96.75 96 TYR A N 1
ATOM 771 C CA . TYR A 1 96 ? 3.094 3.103 -13.615 1.00 96.75 96 TYR A CA 1
ATOM 772 C C . TYR A 1 96 ? 2.502 4.450 -14.077 1.00 96.75 96 TYR A C 1
ATOM 774 O O . TYR A 1 96 ?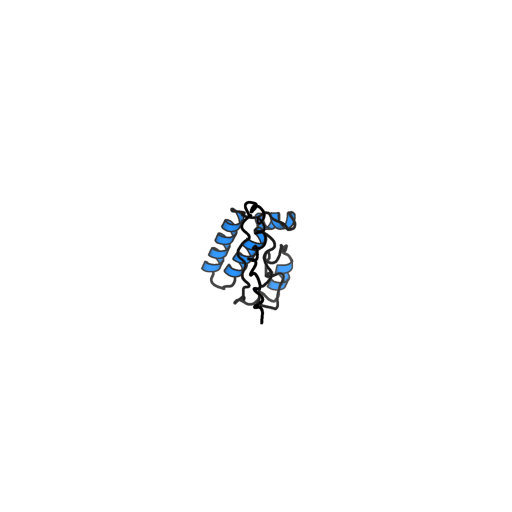 3.209 5.451 -14.185 1.00 96.75 96 TYR A O 1
ATOM 782 N N . ASP A 1 97 ? 1.203 4.476 -14.372 1.00 98.12 97 ASP A N 1
ATOM 783 C CA . ASP A 1 97 ? 0.469 5.649 -14.858 1.00 98.12 97 ASP A CA 1
ATOM 784 C C . ASP A 1 97 ? 0.183 6.648 -13.723 1.00 98.12 97 ASP A C 1
ATOM 786 O O . ASP A 1 97 ? -0.595 6.351 -12.814 1.00 98.12 97 ASP A O 1
ATOM 790 N N . GLN A 1 98 ? 0.767 7.847 -13.810 1.00 98.12 98 GLN A N 1
ATOM 791 C CA . GLN A 1 98 ? 0.663 8.892 -12.784 1.00 98.12 98 GLN A CA 1
ATOM 792 C C . GLN A 1 98 ? -0.773 9.356 -12.514 1.00 98.12 98 GLN A C 1
ATOM 794 O O . GLN A 1 98 ? -1.117 9.637 -11.367 1.00 98.12 98 GLN A O 1
ATOM 799 N N . ALA A 1 99 ? -1.639 9.401 -13.532 1.00 98.25 99 ALA A N 1
ATOM 800 C CA . ALA A 1 99 ? -3.028 9.812 -13.335 1.00 98.25 99 ALA A CA 1
ATOM 801 C C . ALA A 1 99 ? -3.802 8.771 -12.511 1.00 98.25 99 ALA A C 1
ATOM 803 O O . ALA A 1 99 ? -4.672 9.120 -11.710 1.00 98.25 99 ALA A O 1
ATOM 804 N N . LYS A 1 100 ? -3.466 7.485 -12.671 1.00 98.06 100 LYS A N 1
ATOM 805 C CA . LYS A 1 100 ? -4.050 6.407 -11.863 1.00 98.06 100 LYS A CA 1
ATOM 806 C C . LYS A 1 100 ? -3.523 6.410 -10.431 1.00 98.06 100 LYS A C 1
ATOM 808 O O . LYS A 1 100 ? -4.325 6.184 -9.530 1.00 98.06 100 LYS A O 1
ATOM 813 N N . LEU A 1 101 ? -2.239 6.718 -10.226 1.00 98.06 101 LEU A N 1
ATOM 814 C CA . LEU A 1 101 ? -1.666 6.871 -8.883 1.00 98.06 101 LEU A CA 1
ATOM 815 C C . LEU A 1 101 ? -2.364 8.001 -8.114 1.00 98.06 101 LEU A C 1
ATOM 817 O O . LEU A 1 101 ? -2.903 7.758 -7.039 1.00 98.06 101 LEU A O 1
ATOM 821 N N . LEU A 1 102 ? -2.495 9.186 -8.724 1.00 97.75 102 LEU A N 1
ATOM 822 C CA . LEU A 1 102 ? -3.217 10.310 -8.116 1.00 97.75 102 LEU A CA 1
ATOM 823 C C . LEU A 1 102 ? -4.673 9.946 -7.784 1.00 97.75 102 LEU A C 1
ATOM 825 O O . LEU A 1 102 ? -5.191 10.295 -6.725 1.00 97.75 102 LEU A O 1
ATOM 829 N N . LYS A 1 103 ? -5.351 9.221 -8.681 1.00 98.31 103 LYS A N 1
ATOM 830 C CA . LYS A 1 103 ? -6.717 8.749 -8.426 1.00 98.31 103 LYS A CA 1
ATOM 831 C C . LYS A 1 103 ? -6.780 7.789 -7.235 1.00 98.31 103 LYS A C 1
ATOM 833 O O . LYS A 1 103 ? -7.751 7.842 -6.480 1.00 98.31 103 LYS A O 1
ATOM 838 N N . ALA A 1 104 ? -5.790 6.912 -7.081 1.00 97.88 104 ALA A N 1
ATOM 839 C CA . ALA A 1 104 ? -5.708 6.002 -5.946 1.00 97.88 104 ALA A CA 1
ATOM 840 C C . ALA A 1 104 ? -5.505 6.771 -4.632 1.00 97.88 104 ALA A C 1
ATOM 842 O O . ALA A 1 104 ? -6.205 6.477 -3.665 1.00 97.88 104 ALA A O 1
ATOM 843 N N . ASP A 1 105 ? -4.647 7.795 -4.619 1.00 97.38 105 ASP A N 1
ATOM 844 C CA . ASP A 1 105 ? -4.431 8.652 -3.444 1.00 97.38 105 ASP A CA 1
ATOM 845 C C . ASP A 1 105 ? -5.712 9.369 -3.010 1.00 97.38 105 ASP A C 1
ATOM 847 O O . ASP A 1 105 ? -6.106 9.303 -1.847 1.00 97.38 105 ASP A O 1
ATOM 851 N N . LEU A 1 106 ? -6.426 9.992 -3.952 1.00 97.06 106 LEU A N 1
ATOM 852 C CA . LEU A 1 106 ? -7.691 10.669 -3.652 1.00 97.06 106 LEU A CA 1
ATOM 853 C C . LEU A 1 106 ? -8.752 9.694 -3.116 1.00 97.06 106 LEU A C 1
ATOM 855 O O . LEU A 1 106 ? -9.461 10.010 -2.161 1.00 97.06 106 LEU A O 1
ATOM 859 N N . ALA A 1 107 ? -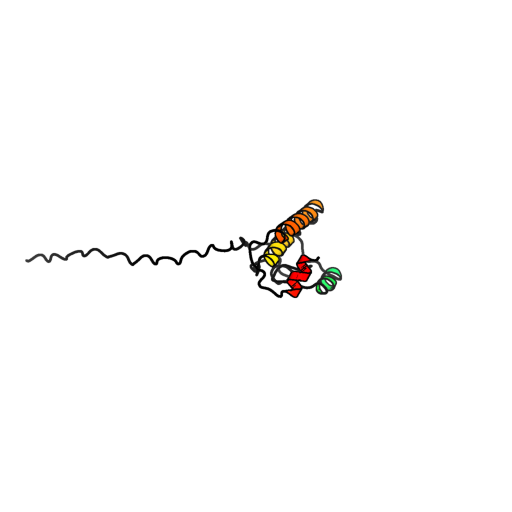8.844 8.492 -3.694 1.00 96.12 107 ALA A N 1
ATOM 860 C CA . ALA A 1 107 ? -9.765 7.458 -3.223 1.00 96.12 107 ALA A CA 1
ATOM 861 C C . ALA A 1 107 ? -9.392 6.930 -1.827 1.00 96.12 107 ALA A C 1
ATOM 863 O O . ALA A 1 107 ? -10.276 6.583 -1.040 1.00 96.12 107 ALA A O 1
ATOM 864 N N . PHE A 1 108 ? -8.098 6.871 -1.507 1.00 94.94 108 PHE A N 1
ATOM 865 C CA . PHE A 1 108 ? -7.615 6.501 -0.182 1.00 94.94 108 PHE A CA 1
ATOM 866 C C . PHE A 1 108 ? -8.021 7.539 0.866 1.00 94.94 108 PHE A C 1
ATOM 868 O O . PHE A 1 108 ? -8.627 7.164 1.871 1.00 94.94 108 PHE A O 1
ATOM 875 N N . LEU A 1 109 ? -7.795 8.829 0.597 1.00 93.00 109 LEU A N 1
ATOM 876 C CA . LEU A 1 109 ? -8.215 9.919 1.485 1.00 93.00 109 LEU A CA 1
ATOM 877 C C . LEU A 1 109 ? -9.730 9.888 1.739 1.00 93.00 109 LEU A C 1
ATOM 879 O O . LEU A 1 109 ? -10.164 9.886 2.891 1.00 93.00 109 LEU A O 1
ATOM 883 N N . GLU A 1 110 ? -10.542 9.738 0.688 1.00 92.75 110 GLU A N 1
ATOM 884 C CA . GLU A 1 110 ? -11.997 9.615 0.842 1.00 92.75 110 GLU A CA 1
ATOM 885 C C . GLU A 1 110 ? -12.393 8.383 1.685 1.00 92.75 110 GLU A C 1
ATOM 887 O O . GLU A 1 110 ? -13.329 8.434 2.493 1.00 92.75 110 GLU A O 1
ATOM 892 N N . CYS A 1 111 ? -11.684 7.261 1.522 1.00 91.94 111 CYS A N 1
ATOM 893 C CA . CYS A 1 111 ? -11.924 6.047 2.302 1.00 91.94 111 CYS A CA 1
ATOM 894 C C . CYS A 1 111 ? -11.650 6.262 3.800 1.00 91.94 111 CYS A C 1
ATOM 896 O O . CYS 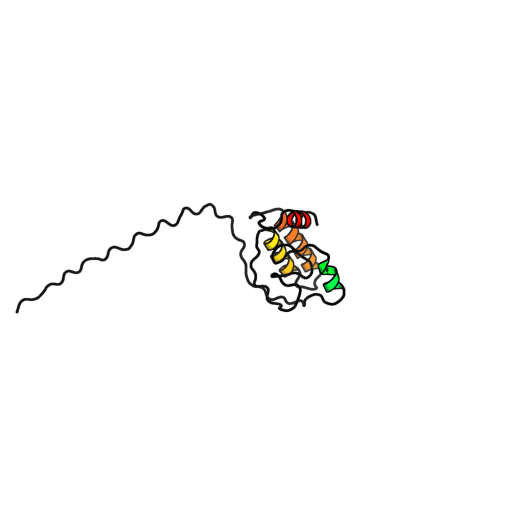A 1 111 ? -12.411 5.764 4.641 1.00 91.94 111 CYS A O 1
ATOM 898 N N . LEU A 1 112 ? -10.605 7.024 4.141 1.00 89.19 112 LEU A N 1
ATOM 899 C CA . LEU A 1 112 ? -10.256 7.351 5.525 1.00 89.19 112 LEU A CA 1
ATOM 900 C C . LEU A 1 112 ? -11.298 8.257 6.198 1.00 89.19 112 LEU A C 1
ATOM 902 O O . LEU A 1 112 ? -11.609 8.048 7.373 1.00 89.19 112 LEU A O 1
ATOM 906 N N . GLU A 1 113 ? -11.873 9.210 5.462 1.00 88.25 113 GLU A N 1
ATOM 907 C CA . GLU A 1 113 ? -12.867 10.165 5.977 1.00 88.25 113 GLU A CA 1
ATOM 908 C C . GLU A 1 113 ? -14.225 9.532 6.310 1.00 88.25 113 GLU A C 1
ATOM 910 O O . GLU A 1 113 ? -14.981 10.065 7.126 1.00 88.25 113 GLU A O 1
ATOM 915 N N . LYS A 1 114 ? -14.548 8.370 5.725 1.00 83.62 114 LYS A N 1
ATOM 916 C CA . LYS A 1 114 ? -15.854 7.705 5.891 1.00 83.62 114 LYS A CA 1
ATOM 917 C C . LYS A 1 114 ? -15.740 6.309 6.535 1.00 83.62 114 LYS A C 1
ATOM 919 O O . LYS A 1 114 ? -16.123 5.322 5.896 1.00 83.62 114 LYS A O 1
ATOM 924 N N . PRO A 1 115 ? -15.273 6.171 7.800 1.00 80.00 115 PRO A N 1
ATOM 925 C CA . PRO A 1 115 ? -15.108 4.867 8.435 1.00 80.00 115 PRO A CA 1
ATOM 926 C C . PRO A 1 115 ? -16.420 4.103 8.581 1.00 80.00 115 PRO A C 1
ATOM 928 O O . PRO A 1 115 ? -17.334 4.534 9.282 1.00 80.00 115 PRO A O 1
ATOM 931 N N . ARG A 1 116 ? -16.496 2.908 7.985 1.00 78.50 116 ARG A N 1
ATOM 932 C CA . ARG A 1 116 ? -17.631 1.986 8.188 1.00 78.50 116 ARG A CA 1
ATOM 933 C C . ARG A 1 116 ? -17.333 0.880 9.195 1.00 78.50 116 ARG A C 1
ATOM 935 O O . ARG A 1 116 ? -18.251 0.175 9.603 1.00 78.50 116 ARG A O 1
ATOM 942 N N . MET A 1 117 ? -16.079 0.733 9.637 1.00 73.12 117 MET A N 1
ATOM 943 C CA . MET A 1 117 ? -15.690 -0.170 10.727 1.00 73.12 117 MET A CA 1
ATOM 944 C C . MET A 1 117 ? -14.744 0.492 11.737 1.00 73.12 117 MET A C 1
ATOM 946 O O . MET A 1 117 ? -14.160 1.530 11.456 1.00 73.12 117 MET A O 1
ATOM 950 N N . ALA A 1 118 ? -14.586 -0.115 12.918 1.00 70.88 118 ALA A N 1
ATOM 951 C CA . ALA A 1 118 ? -13.609 0.315 13.916 1.00 70.88 118 ALA A CA 1
ATOM 952 C C . ALA A 1 118 ? -12.260 -0.282 13.563 1.00 70.88 118 ALA A C 1
ATOM 954 O O . ALA A 1 118 ? -12.183 -1.433 13.130 1.00 70.88 118 ALA A O 1
ATOM 955 N N . THR A 1 119 ? -11.229 0.503 13.829 1.00 71.12 119 THR A N 1
ATOM 956 C CA . THR A 1 119 ? -9.836 0.080 13.866 1.00 71.12 119 THR A CA 1
ATOM 957 C C . THR A 1 119 ? -9.637 -0.960 14.965 1.00 71.12 119 THR A C 1
ATOM 959 O O . THR A 1 119 ? -10.038 -0.735 16.108 1.00 71.12 119 THR A O 1
ATOM 962 N N . LYS A 1 120 ? -9.064 -2.109 14.609 1.00 70.75 120 LYS A N 1
ATOM 963 C CA . LYS A 1 120 ? -8.784 -3.233 15.514 1.0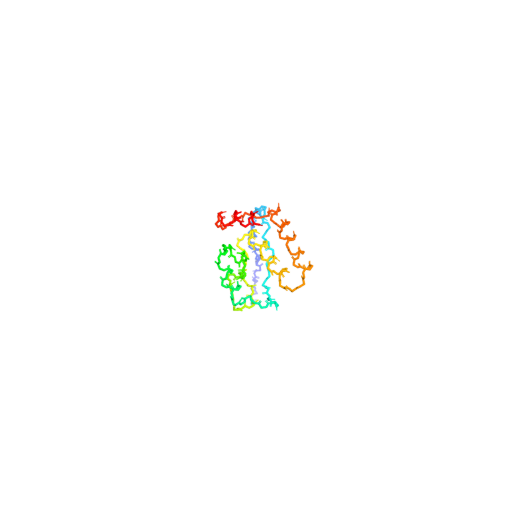0 70.75 120 LYS A CA 1
ATOM 964 C C . LYS A 1 120 ? -7.293 -3.397 15.821 1.00 70.75 120 LYS A C 1
ATOM 966 O O . LYS A 1 120 ? -6.963 -4.078 16.785 1.00 70.75 120 LYS A O 1
ATOM 971 N N . GLY A 1 121 ? -6.409 -2.831 15.001 1.00 64.44 121 GLY A N 1
ATOM 972 C CA . GLY A 1 121 ? -4.960 -2.873 15.201 1.00 64.44 121 GLY A CA 1
ATOM 973 C C . GLY A 1 121 ? -4.441 -1.805 16.171 1.00 64.44 121 GLY A C 1
ATOM 974 O O . GLY A 1 121 ? -5.206 -1.100 16.829 1.00 64.44 121 GLY A O 1
ATOM 975 N N . GLY A 1 122 ? -3.112 -1.692 16.275 1.00 66.12 122 GLY A N 1
ATOM 976 C CA . GLY A 1 122 ? -2.446 -0.778 17.208 1.00 66.12 122 GLY A CA 1
ATOM 977 C C . GLY A 1 122 ? -2.816 0.691 16.977 1.00 66.12 122 GLY A C 1
ATOM 978 O O . GLY A 1 122 ? -2.545 1.240 15.909 1.00 66.12 122 GLY A O 1
ATOM 979 N N . ALA A 1 123 ? -3.388 1.337 17.999 1.00 64.94 123 ALA A N 1
ATOM 980 C CA . ALA A 1 123 ? -3.916 2.703 17.920 1.00 64.94 123 ALA A CA 1
ATOM 981 C C . ALA A 1 123 ? -2.880 3.739 17.445 1.00 64.94 123 ALA A C 1
ATOM 983 O O . ALA A 1 123 ? -3.219 4.621 16.662 1.00 64.94 123 ALA A O 1
ATOM 984 N N . ASN A 1 124 ? -1.613 3.596 17.850 1.00 73.19 124 ASN A N 1
ATOM 985 C CA . ASN A 1 124 ? -0.542 4.523 17.470 1.00 73.19 124 ASN A CA 1
ATOM 986 C C . ASN A 1 124 ? -0.202 4.440 15.977 1.00 73.19 124 ASN A C 1
ATOM 988 O O . ASN A 1 124 ? -0.090 5.464 15.313 1.00 73.19 124 ASN A O 1
ATOM 992 N N . ALA A 1 125 ? -0.080 3.228 15.430 1.00 68.31 125 ALA A N 1
ATOM 993 C CA . ALA A 1 125 ? 0.171 3.042 14.003 1.00 68.31 125 ALA A CA 1
ATOM 994 C C . ALA A 1 125 ? -1.032 3.510 13.169 1.00 68.31 125 ALA A C 1
ATOM 996 O O . ALA A 1 125 ? -0.851 4.176 12.155 1.00 68.31 125 ALA A O 1
ATOM 997 N N . ALA A 1 126 ? -2.257 3.249 13.636 1.00 69.69 126 ALA A N 1
ATOM 998 C CA . ALA A 1 126 ? -3.460 3.757 12.984 1.00 69.69 126 ALA A CA 1
ATOM 999 C C . ALA A 1 126 ? -3.546 5.294 12.995 1.00 69.69 126 ALA A C 1
ATOM 1001 O O . ALA A 1 126 ? -3.988 5.885 12.014 1.00 69.69 126 ALA A O 1
ATOM 1002 N N . LEU A 1 127 ? -3.116 5.944 14.083 1.00 75.88 127 LEU A N 1
ATOM 1003 C CA . LEU A 1 127 ? -3.050 7.402 14.173 1.00 75.88 127 LEU A CA 1
ATOM 1004 C C . LEU A 1 127 ? -2.011 7.978 13.204 1.00 75.88 127 LEU A C 1
ATOM 1006 O O . LEU A 1 127 ? -2.319 8.935 12.503 1.00 75.88 127 LEU A O 1
ATOM 1010 N N . LEU A 1 128 ? -0.823 7.368 13.121 1.00 78.75 128 LEU A N 1
ATOM 1011 C CA . LEU A 1 128 ? 0.217 7.772 12.169 1.00 78.75 128 LEU A CA 1
ATOM 1012 C C . LEU A 1 128 ? -0.296 7.709 10.728 1.00 78.75 128 LEU A C 1
ATOM 1014 O O . LEU A 1 128 ? -0.178 8.683 10.001 1.00 78.75 128 LEU A O 1
ATOM 1018 N N . TYR A 1 129 ? -0.938 6.608 10.337 1.00 72.56 129 TYR A N 1
ATOM 1019 C CA . TYR A 1 129 ? -1.493 6.454 8.987 1.00 72.56 129 TYR A CA 1
ATOM 1020 C C . TYR A 1 129 ? -2.650 7.395 8.656 1.00 72.56 129 TYR A C 1
ATOM 1022 O O . TYR A 1 129 ? -2.938 7.600 7.486 1.00 72.56 129 TYR A O 1
ATOM 1030 N N . ARG A 1 130 ? -3.336 7.944 9.660 1.00 70.50 130 ARG A N 1
ATOM 1031 C CA . ARG A 1 130 ? -4.354 8.981 9.445 1.00 70.50 130 ARG A CA 1
ATOM 1032 C C . ARG A 1 130 ? -3.767 10.387 9.341 1.00 70.50 130 ARG A C 1
ATOM 1034 O O . ARG A 1 130 ? -4.478 11.285 8.909 1.00 70.50 130 ARG A O 1
ATOM 1041 N N . ALA A 1 131 ? -2.546 10.585 9.828 1.00 74.00 131 ALA A N 1
ATOM 1042 C CA . ALA A 1 131 ? -1.878 11.882 9.872 1.00 74.00 131 ALA A CA 1
ATOM 1043 C C . ALA A 1 131 ? -0.845 12.073 8.746 1.00 74.00 131 ALA A C 1
ATOM 1045 O O . ALA A 1 131 ? -0.421 13.205 8.521 1.00 74.00 131 ALA A O 1
ATOM 1046 N N . MET A 1 132 ? -0.425 10.981 8.098 1.00 67.25 132 MET A N 1
ATOM 1047 C CA . MET A 1 132 ? 0.361 10.973 6.858 1.00 67.25 132 MET A CA 1
ATOM 1048 C C . MET A 1 132 ? -0.558 11.134 5.652 1.00 67.25 132 MET A C 1
ATOM 1050 O O . MET A 1 132 ? -0.156 11.875 4.731 1.00 67.25 132 MET A O 1
#

Organism: Ananas comosus (NCBI:txid4615)

Sequence (132 aa):
MTRSLQSVLPRRPPPVSRRRRADAGRAVPLFRPYVAKVPWHGGPRALLSQLFPRYGHYCGPNWSSGKNGGSMLWDQRPIDWLDFCCYCHDIGYDTYDQAKLLKADLAFLECLEKPRMATKGGANAALLYRAM

pLDDT: mean 82.6, std 17.93, range [42.72, 98.31]